Protein AF-A0A957V6Z9-F1 (afdb_monomer_lite)

Structure (mmCIF, N/CA/C/O backbone):
data_AF-A0A957V6Z9-F1
#
_entry.id   AF-A0A957V6Z9-F1
#
loop_
_atom_site.group_PDB
_atom_site.id
_atom_site.type_symbol
_atom_site.label_atom_id
_atom_site.label_alt_id
_atom_site.label_comp_id
_atom_site.label_asym_id
_atom_site.label_entity_id
_atom_site.label_seq_id
_atom_site.pdbx_PDB_ins_code
_atom_site.Cartn_x
_atom_site.Cartn_y
_atom_site.Cartn_z
_atom_site.occupancy
_atom_site.B_iso_or_equiv
_atom_site.auth_seq_id
_atom_site.auth_comp_id
_atom_site.auth_asym_id
_atom_site.auth_atom_id
_atom_site.pdbx_PDB_model_num
ATOM 1 N N . MET A 1 1 ? -10.682 -4.353 3.644 1.00 88.44 1 MET A N 1
ATOM 2 C CA . MET A 1 1 ? -10.008 -3.558 2.603 1.00 88.44 1 MET A CA 1
ATOM 3 C C . MET A 1 1 ? -9.177 -4.488 1.745 1.00 88.44 1 MET A C 1
ATOM 5 O O . MET A 1 1 ? -8.622 -5.438 2.284 1.00 88.44 1 MET A O 1
ATOM 9 N N . LEU A 1 2 ? -9.124 -4.224 0.448 1.00 93.56 2 LEU A N 1
ATOM 10 C CA . LEU A 1 2 ? -8.229 -4.898 -0.487 1.00 93.56 2 LEU A CA 1
ATOM 11 C C . LEU A 1 2 ? -6.946 -4.073 -0.606 1.00 93.56 2 LEU A C 1
ATOM 13 O O . LEU A 1 2 ? -7.030 -2.847 -0.710 1.00 93.56 2 LEU A O 1
ATOM 17 N N . LEU A 1 3 ? -5.789 -4.729 -0.594 1.00 96.00 3 LEU A N 1
ATOM 18 C CA . LEU A 1 3 ? -4.510 -4.093 -0.907 1.00 96.00 3 LEU A CA 1
ATOM 19 C C . LEU A 1 3 ? -4.104 -4.438 -2.336 1.00 96.00 3 LEU A C 1
ATOM 21 O O . LEU A 1 3 ? -4.276 -5.571 -2.780 1.00 96.00 3 LEU A O 1
ATOM 25 N N . VAL A 1 4 ? -3.563 -3.457 -3.054 1.00 96.75 4 VAL A N 1
ATOM 26 C CA . VAL A 1 4 ? -3.040 -3.656 -4.406 1.00 96.75 4 VAL A CA 1
ATOM 27 C C . VAL A 1 4 ? -1.645 -3.054 -4.472 1.00 96.75 4 VAL A C 1
ATOM 29 O O . VAL A 1 4 ? -1.473 -1.838 -4.379 1.00 96.75 4 VAL A O 1
ATOM 32 N N . HIS A 1 5 ? -0.650 -3.917 -4.612 1.00 96.81 5 HIS A N 1
ATOM 33 C CA . HIS A 1 5 ? 0.760 -3.569 -4.620 1.00 96.81 5 HIS A CA 1
ATOM 34 C C . HIS A 1 5 ? 1.303 -3.568 -6.048 1.00 96.81 5 HIS A C 1
ATOM 36 O O . HIS A 1 5 ? 1.090 -4.512 -6.805 1.00 96.81 5 HIS A O 1
ATOM 42 N N . TYR A 1 6 ? 2.049 -2.520 -6.388 1.00 96.62 6 TYR A N 1
ATOM 43 C CA . TYR A 1 6 ? 2.830 -2.435 -7.619 1.00 96.62 6 TYR A CA 1
ATOM 44 C C . TYR A 1 6 ? 4.2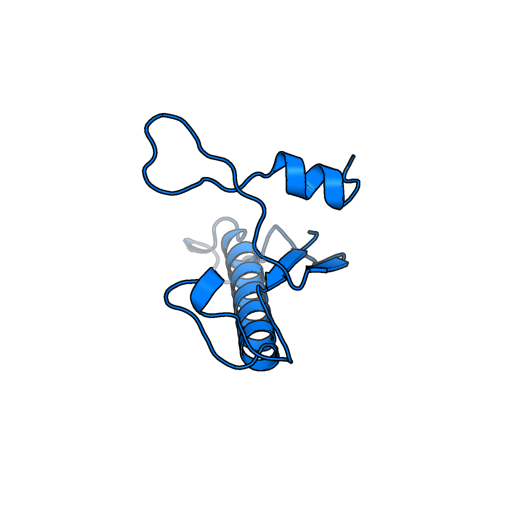91 -2.226 -7.238 1.00 96.62 6 TYR A C 1
ATOM 46 O O . TYR A 1 6 ? 4.667 -1.155 -6.756 1.00 96.62 6 TYR A O 1
ATOM 54 N N . PHE A 1 7 ? 5.105 -3.261 -7.424 1.00 96.88 7 PHE A N 1
ATOM 55 C CA . PHE A 1 7 ? 6.537 -3.222 -7.167 1.00 96.88 7 PHE A CA 1
ATOM 56 C C . PHE A 1 7 ? 7.271 -3.374 -8.499 1.00 96.88 7 PHE A C 1
ATOM 58 O O . PHE A 1 7 ? 7.416 -4.501 -8.968 1.00 96.88 7 PHE A O 1
ATOM 65 N N . PRO A 1 8 ? 7.743 -2.284 -9.134 1.00 95.62 8 PRO A N 1
ATOM 66 C CA . PRO A 1 8 ? 8.504 -2.394 -10.371 1.00 95.62 8 PRO A CA 1
ATOM 67 C C . PRO A 1 8 ? 9.828 -3.092 -10.061 1.00 95.62 8 PRO A C 1
ATOM 69 O O . PRO A 1 8 ? 10.769 -2.474 -9.567 1.00 95.62 8 PRO A O 1
ATOM 72 N N . ALA A 1 9 ? 9.874 -4.400 -10.284 1.00 95.62 9 ALA A N 1
ATOM 73 C CA . ALA A 1 9 ? 10.972 -5.254 -9.876 1.00 95.62 9 ALA A CA 1
ATOM 74 C C . ALA A 1 9 ? 11.382 -6.173 -11.018 1.00 95.62 9 ALA A C 1
ATOM 76 O O . ALA A 1 9 ? 10.551 -6.672 -11.777 1.00 95.62 9 ALA A O 1
ATOM 77 N N . ARG A 1 10 ? 12.683 -6.428 -11.112 1.00 92.50 10 ARG A N 1
ATOM 78 C CA . ARG A 1 10 ? 13.266 -7.383 -12.046 1.00 92.50 10 ARG A CA 1
ATOM 79 C C . ARG A 1 10 ? 14.331 -8.178 -11.300 1.00 92.50 10 ARG A C 1
ATOM 81 O O . ARG A 1 10 ? 15.105 -7.611 -10.533 1.00 92.50 10 ARG A O 1
ATOM 88 N N . ASP A 1 11 ? 14.301 -9.498 -11.456 1.00 92.50 11 ASP A N 1
ATOM 89 C CA . ASP A 1 11 ? 15.265 -10.419 -10.837 1.00 92.50 11 ASP A CA 1
ATOM 90 C C . ASP A 1 11 ? 15.398 -10.241 -9.306 1.00 92.50 11 ASP A C 1
ATOM 92 O O . ASP A 1 11 ? 16.489 -10.226 -8.741 1.00 92.50 11 ASP A O 1
ATOM 96 N N . GLY A 1 12 ? 14.263 -10.057 -8.619 1.00 93.88 12 GLY A N 1
ATOM 97 C CA . GLY A 1 12 ? 14.202 -9.927 -7.154 1.00 93.88 12 GLY A CA 1
ATOM 98 C C . GLY A 1 12 ? 14.652 -8.571 -6.595 1.00 93.88 12 GLY A C 1
ATOM 99 O O . GLY A 1 12 ? 14.702 -8.394 -5.376 1.00 93.88 12 GLY A O 1
ATOM 100 N N . THR A 1 13 ? 14.941 -7.599 -7.460 1.00 96.94 13 THR A N 1
ATOM 101 C CA . THR A 1 13 ? 15.392 -6.253 -7.082 1.00 96.94 13 THR A CA 1
ATOM 102 C C . THR A 1 13 ? 14.468 -5.200 -7.682 1.00 96.94 13 THR A C 1
ATOM 104 O O . THR A 1 13 ? 13.958 -5.371 -8.786 1.00 96.94 13 THR A O 1
ATOM 107 N N . ILE A 1 14 ? 14.244 -4.100 -6.966 1.00 96.94 14 ILE A N 1
ATOM 108 C CA . ILE A 1 14 ? 13.478 -2.963 -7.479 1.00 96.94 14 ILE A CA 1
ATOM 109 C C . ILE A 1 14 ? 14.234 -2.291 -8.622 1.00 96.94 14 ILE A C 1
ATOM 111 O O . ILE A 1 14 ? 15.406 -1.925 -8.489 1.00 96.94 14 ILE A O 1
ATOM 115 N N . ASP A 1 15 ? 13.535 -2.094 -9.733 1.00 94.50 15 ASP A N 1
ATOM 116 C CA . ASP A 1 15 ? 14.043 -1.388 -10.894 1.00 94.50 15 ASP A CA 1
ATOM 117 C C . ASP A 1 15 ? 14.086 0.118 -10.614 1.00 94.50 15 ASP A C 1
ATOM 119 O O . ASP A 1 15 ? 13.095 0.844 -10.731 1.00 94.50 15 ASP A O 1
ATOM 123 N N . ARG A 1 16 ? 15.283 0.601 -10.272 1.00 92.81 16 ARG A N 1
ATOM 124 C CA . ARG A 1 16 ? 15.515 2.018 -9.987 1.00 92.81 16 ARG A CA 1
ATOM 125 C C . ARG A 1 16 ? 15.298 2.920 -11.204 1.00 92.81 16 ARG A C 1
ATOM 127 O O . ARG A 1 16 ? 15.065 4.113 -11.037 1.00 92.81 16 ARG A O 1
ATOM 134 N N . THR A 1 17 ? 15.357 2.384 -12.424 1.00 90.88 17 THR A N 1
ATOM 135 C CA . THR A 1 17 ? 15.055 3.174 -13.627 1.00 90.88 17 THR A CA 1
ATOM 136 C C . THR A 1 17 ? 13.564 3.493 -13.732 1.00 90.88 17 THR A C 1
ATOM 138 O O . THR A 1 17 ? 13.202 4.526 -14.291 1.00 90.88 17 THR A O 1
ATOM 141 N N . ALA A 1 18 ? 12.711 2.652 -13.139 1.00 90.00 18 ALA A N 1
ATOM 142 C CA . ALA A 1 18 ? 11.270 2.856 -13.077 1.00 90.00 18 ALA A CA 1
ATOM 143 C C . ALA A 1 18 ? 10.840 3.751 -11.901 1.00 90.00 18 ALA A C 1
ATOM 145 O O . ALA A 1 18 ? 9.914 4.546 -12.050 1.00 90.00 18 ALA A O 1
ATOM 146 N N . THR A 1 19 ? 11.492 3.642 -10.741 1.00 88.31 19 THR A N 1
ATOM 147 C CA . THR A 1 19 ? 11.155 4.427 -9.533 1.00 88.31 19 THR A CA 1
ATOM 148 C C . THR A 1 19 ? 11.876 5.776 -9.460 1.00 88.31 19 THR A C 1
ATOM 150 O O . THR A 1 19 ? 11.365 6.713 -8.856 1.00 88.31 19 THR A O 1
ATOM 153 N N . GLY A 1 20 ? 13.061 5.892 -10.066 1.00 86.81 20 GLY A N 1
ATOM 154 C CA . GLY A 1 20 ? 13.938 7.062 -10.012 1.00 86.81 20 GLY A CA 1
ATOM 155 C C . GLY A 1 20 ? 14.855 7.084 -8.785 1.00 86.81 20 GLY A C 1
ATOM 156 O O . GLY A 1 20 ? 16.078 7.181 -8.915 1.00 86.81 20 GLY A O 1
ATOM 157 N N . ASP A 1 21 ? 14.299 6.978 -7.582 1.00 87.94 21 ASP A N 1
ATOM 158 C CA . ASP A 1 21 ? 15.020 7.191 -6.321 1.00 87.94 21 ASP A CA 1
ATOM 159 C C . ASP A 1 21 ? 15.049 5.964 -5.397 1.00 87.94 21 ASP A C 1
ATOM 161 O O . ASP A 1 21 ? 16.033 5.781 -4.675 1.00 87.94 21 ASP A O 1
ATOM 165 N N . VAL A 1 22 ? 14.043 5.090 -5.473 1.00 87.44 22 VAL A N 1
ATOM 166 C CA . VAL A 1 22 ? 13.917 3.890 -4.630 1.00 87.44 22 VAL A CA 1
ATOM 167 C C . VAL A 1 22 ? 14.522 2.652 -5.298 1.00 87.44 22 VAL A C 1
ATOM 169 O O . VAL A 1 22 ? 14.164 2.290 -6.412 1.00 87.44 22 VAL A O 1
ATOM 172 N N . GLY A 1 23 ? 15.409 1.950 -4.597 1.00 91.19 23 GLY A N 1
ATOM 173 C CA . GLY A 1 23 ? 15.950 0.655 -5.018 1.00 91.19 23 GLY A CA 1
ATOM 174 C C . GLY A 1 23 ? 15.999 -0.335 -3.855 1.00 91.19 23 GLY A C 1
ATOM 175 O O . GLY A 1 23 ? 15.437 -0.080 -2.792 1.00 91.19 23 GLY A O 1
ATOM 176 N N . GLY A 1 24 ? 16.717 -1.442 -4.041 1.00 94.00 24 GLY A N 1
ATOM 177 C CA . GLY A 1 24 ? 16.900 -2.475 -3.017 1.00 94.00 24 GLY A CA 1
ATOM 178 C C . GLY A 1 24 ? 16.174 -3.775 -3.353 1.00 94.00 24 GLY A C 1
ATOM 179 O O . GLY A 1 24 ? 15.610 -3.921 -4.438 1.00 94.00 24 GLY A O 1
ATOM 180 N N . SER A 1 25 ? 16.224 -4.740 -2.435 1.00 97.50 25 SER A N 1
ATOM 181 C CA . SER A 1 25 ? 15.574 -6.033 -2.641 1.00 97.50 25 SER A CA 1
ATOM 182 C C . SER A 1 25 ? 14.054 -5.899 -2.601 1.00 97.50 25 SER A C 1
ATOM 184 O O . SER A 1 25 ? 13.495 -5.142 -1.801 1.00 97.50 25 SER A O 1
ATOM 186 N N . LEU A 1 26 ? 13.382 -6.679 -3.444 1.00 97.38 26 LEU A N 1
ATOM 187 C CA . LEU A 1 26 ? 11.926 -6.760 -3.464 1.00 97.38 26 LEU A CA 1
ATOM 188 C C . LEU A 1 26 ? 11.375 -7.174 -2.092 1.00 97.38 26 LEU A C 1
ATOM 190 O O . LEU A 1 26 ? 10.421 -6.574 -1.608 1.00 97.38 26 LEU A O 1
ATOM 194 N N . ASP A 1 27 ? 12.026 -8.121 -1.416 1.00 97.88 27 ASP A N 1
ATOM 195 C CA . ASP A 1 27 ? 11.603 -8.577 -0.087 1.00 97.88 27 ASP A CA 1
ATOM 196 C C . ASP A 1 27 ? 11.736 -7.491 0.984 1.00 97.88 27 ASP A C 1
ATOM 198 O O . ASP A 1 27 ? 10.869 -7.364 1.849 1.00 97.88 27 ASP A O 1
ATOM 202 N N . GLY A 1 28 ? 12.777 -6.655 0.902 1.00 97.75 28 GLY A N 1
ATOM 203 C CA . GLY A 1 28 ? 12.931 -5.507 1.793 1.00 97.75 28 GLY A CA 1
ATOM 204 C C . GLY A 1 28 ? 11.800 -4.494 1.613 1.00 97.75 28 GLY A C 1
ATOM 205 O O . GLY A 1 28 ? 11.235 -4.011 2.597 1.00 97.75 28 GLY A O 1
ATOM 206 N N . ILE A 1 29 ? 11.417 -4.220 0.362 1.00 96.94 29 ILE A N 1
ATOM 207 C CA . ILE A 1 29 ? 10.286 -3.337 0.060 1.00 96.94 29 ILE A CA 1
ATOM 208 C C . ILE A 1 29 ? 8.952 -3.951 0.487 1.00 96.94 29 ILE A C 1
ATOM 210 O O . ILE A 1 29 ? 8.148 -3.245 1.094 1.00 96.94 29 ILE A O 1
ATOM 214 N N . ARG A 1 30 ? 8.724 -5.249 0.258 1.00 97.62 30 ARG A N 1
ATOM 215 C CA . ARG A 1 30 ? 7.523 -5.954 0.739 1.00 97.62 30 ARG A CA 1
ATOM 216 C C . ARG A 1 30 ? 7.382 -5.845 2.252 1.00 97.62 30 ARG A C 1
ATOM 218 O O . ARG A 1 30 ? 6.330 -5.442 2.743 1.00 97.62 30 ARG A O 1
ATOM 225 N N . ALA A 1 31 ? 8.455 -6.131 2.990 1.00 98.06 31 ALA A N 1
ATOM 226 C CA . ALA A 1 31 ? 8.460 -6.030 4.446 1.00 98.06 31 ALA A CA 1
ATOM 227 C C . ALA A 1 31 ? 8.167 -4.597 4.918 1.00 98.06 31 ALA A C 1
ATOM 229 O O . ALA A 1 31 ? 7.379 -4.388 5.841 1.00 98.06 31 ALA A O 1
ATOM 230 N N . HIS A 1 32 ? 8.756 -3.595 4.259 1.00 97.12 32 HIS A N 1
ATOM 231 C CA . HIS A 1 32 ? 8.497 -2.194 4.575 1.00 97.12 32 HIS A CA 1
ATOM 232 C C . HIS A 1 32 ? 7.045 -1.779 4.284 1.00 97.12 32 HIS A C 1
ATOM 234 O O . HIS A 1 32 ? 6.424 -1.092 5.101 1.00 97.12 32 HIS A O 1
ATOM 240 N N . ALA A 1 33 ? 6.491 -2.210 3.147 1.00 96.69 33 ALA A N 1
ATOM 241 C CA . ALA A 1 33 ? 5.113 -1.935 2.754 1.00 96.69 33 ALA A CA 1
ATOM 242 C C . ALA A 1 33 ? 4.115 -2.581 3.725 1.00 96.69 33 ALA A C 1
ATOM 244 O O . ALA A 1 33 ? 3.173 -1.916 4.162 1.00 96.69 33 ALA A O 1
ATOM 245 N N . GLN A 1 34 ? 4.359 -3.829 4.132 1.00 97.50 34 GLN A N 1
ATOM 246 C CA . GLN A 1 34 ? 3.546 -4.517 5.135 1.00 97.50 34 GLN A CA 1
ATOM 247 C C . GLN A 1 34 ? 3.584 -3.779 6.477 1.00 97.50 34 GLN A C 1
ATOM 249 O O . GLN A 1 34 ? 2.542 -3.388 6.995 1.00 97.50 34 GLN A O 1
ATOM 254 N N . ALA A 1 35 ? 4.780 -3.481 6.995 1.00 98.12 35 ALA A N 1
ATOM 255 C CA . ALA A 1 35 ? 4.921 -2.783 8.272 1.00 98.12 35 ALA A CA 1
ATOM 256 C C . ALA A 1 35 ? 4.270 -1.389 8.260 1.00 98.12 35 ALA A C 1
ATOM 258 O O . ALA A 1 35 ? 3.748 -0.923 9.270 1.00 98.12 35 ALA A O 1
ATOM 259 N N . THR A 1 36 ? 4.312 -0.693 7.123 1.00 97.94 36 THR A N 1
ATOM 260 C CA . THR A 1 36 ? 3.630 0.597 6.962 1.00 97.94 36 THR A CA 1
ATOM 261 C C . THR A 1 36 ? 2.114 0.423 6.931 1.00 97.94 36 THR A C 1
ATOM 263 O O . THR A 1 36 ? 1.408 1.195 7.576 1.00 97.94 36 THR A O 1
ATOM 266 N N . THR A 1 37 ? 1.618 -0.613 6.256 1.00 97.44 37 THR A N 1
ATOM 267 C CA . THR A 1 37 ? 0.189 -0.950 6.213 1.00 97.44 37 THR A CA 1
ATOM 268 C C . THR A 1 37 ? -0.357 -1.230 7.612 1.00 97.44 37 THR A C 1
ATOM 270 O O . THR A 1 37 ? -1.376 -0.654 7.990 1.00 97.44 37 THR A O 1
ATOM 273 N N . ASP A 1 38 ? 0.354 -2.026 8.412 1.00 97.38 38 ASP A N 1
ATOM 274 C CA . ASP A 1 38 ? -0.065 -2.369 9.776 1.00 97.38 38 ASP A CA 1
ATOM 275 C C . ASP A 1 38 ? -0.162 -1.124 10.669 1.00 97.38 38 ASP A C 1
ATOM 277 O O . ASP A 1 38 ? -1.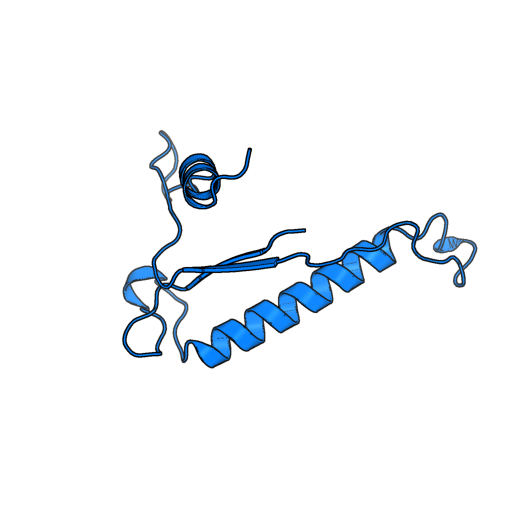155 -0.931 11.372 1.00 97.38 38 ASP A O 1
ATOM 281 N N . ARG A 1 39 ? 0.818 -0.213 10.574 1.00 98.19 39 ARG A N 1
ATOM 282 C CA . ARG A 1 39 ? 0.794 1.067 11.305 1.00 98.19 39 ARG A CA 1
ATOM 283 C C . ARG A 1 39 ? -0.360 1.967 10.876 1.00 98.19 39 ARG A C 1
ATOM 285 O O . ARG A 1 39 ? -0.937 2.657 11.710 1.00 98.19 39 ARG A O 1
ATOM 292 N N . VAL A 1 40 ? -0.689 1.995 9.583 1.00 96.81 40 VAL A N 1
ATOM 293 C CA . VAL A 1 40 ? -1.829 2.773 9.077 1.00 96.81 40 VAL A CA 1
ATOM 294 C C . VAL A 1 40 ? -3.141 2.194 9.599 1.00 96.81 40 VAL A C 1
ATOM 296 O O . VAL A 1 40 ? -3.984 2.955 10.066 1.0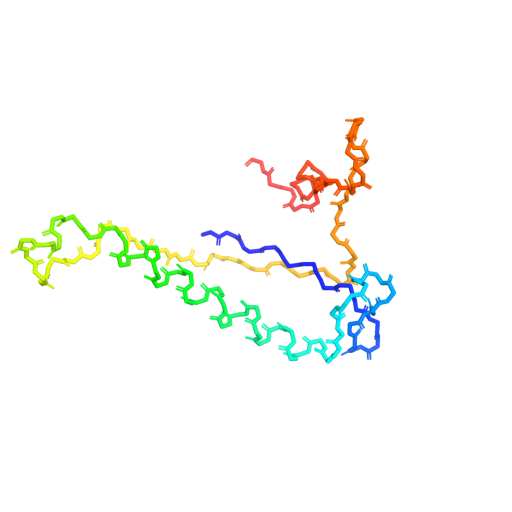0 96.81 40 VAL A O 1
ATOM 299 N N . ILE A 1 41 ? -3.304 0.869 9.569 1.00 96.88 41 ILE A N 1
ATOM 300 C CA . ILE A 1 41 ? -4.473 0.184 10.137 1.00 96.88 41 ILE A CA 1
ATOM 301 C C . ILE A 1 41 ? -4.634 0.553 11.610 1.00 96.88 41 ILE A C 1
ATOM 303 O O . ILE A 1 41 ? -5.699 1.026 12.004 1.00 96.88 41 ILE A O 1
ATOM 307 N N . GLU A 1 42 ? -3.566 0.423 12.397 1.00 96.75 42 GLU A N 1
ATOM 308 C CA . GLU A 1 42 ? -3.575 0.787 13.812 1.00 96.75 42 GLU A CA 1
ATOM 309 C C . GLU A 1 42 ? -3.959 2.259 14.011 1.00 96.75 42 GLU A C 1
ATOM 311 O O . GLU A 1 42 ? -4.856 2.568 14.797 1.00 96.75 42 GLU A O 1
ATOM 316 N N . ALA A 1 43 ? -3.339 3.178 13.267 1.00 96.69 43 ALA A N 1
ATOM 317 C CA . ALA A 1 43 ? -3.623 4.604 13.373 1.00 96.69 43 ALA A CA 1
ATOM 318 C C . ALA A 1 43 ? -5.087 4.935 13.038 1.00 96.69 43 ALA A C 1
ATOM 320 O O . ALA A 1 43 ? -5.706 5.750 13.726 1.00 96.69 43 ALA A O 1
ATOM 321 N N . LEU A 1 44 ? -5.663 4.294 12.016 1.00 96.19 44 LEU A N 1
ATOM 322 C CA . LEU A 1 44 ? -7.063 4.484 11.633 1.00 96.19 44 LEU A CA 1
ATOM 323 C C . LEU A 1 44 ? -8.029 3.915 12.681 1.00 96.19 44 LEU A C 1
ATOM 325 O O . LEU A 1 44 ? -9.033 4.558 13.001 1.00 96.19 44 LEU A O 1
ATOM 329 N N . GLU A 1 45 ? -7.730 2.747 13.253 1.00 96.94 45 GLU A N 1
ATOM 330 C CA . GLU A 1 45 ? -8.518 2.181 14.351 1.00 96.94 45 GLU A CA 1
ATOM 331 C C . GLU A 1 45 ? -8.459 3.086 15.586 1.00 96.94 45 GLU A C 1
ATOM 333 O O . GLU A 1 45 ? -9.500 3.501 16.102 1.00 96.94 45 GLU A O 1
ATOM 338 N N . GLN A 1 46 ? -7.265 3.489 16.022 1.00 95.56 46 GLN A N 1
ATOM 339 C CA . GLN A 1 46 ? -7.102 4.388 17.168 1.00 95.56 46 GLN A CA 1
ATOM 340 C C . GLN A 1 46 ? -7.734 5.767 16.923 1.00 95.56 46 GLN A C 1
ATOM 342 O O . GLN A 1 46 ? -8.326 6.347 17.835 1.00 95.56 46 GLN A O 1
ATOM 347 N N . GLY A 1 47 ? -7.685 6.278 15.692 1.00 94.75 47 GLY A N 1
ATOM 348 C CA . GLY A 1 47 ? -8.336 7.531 15.302 1.00 94.75 47 GLY A CA 1
ATOM 349 C C . GLY A 1 47 ? -9.865 7.479 15.377 1.00 94.75 47 GLY A C 1
ATOM 350 O O . GLY A 1 47 ? -10.512 8.507 15.558 1.00 94.75 47 GLY A O 1
ATOM 351 N N . SER A 1 48 ? -10.460 6.285 15.314 1.00 96.38 48 SER A N 1
ATOM 352 C CA . SER A 1 48 ? -11.914 6.102 15.397 1.00 96.38 48 SER A CA 1
ATOM 353 C C . SER A 1 48 ? -12.477 6.168 16.826 1.00 96.38 48 SER A C 1
ATOM 355 O O . SER A 1 48 ? -13.679 5.985 17.033 1.00 96.38 48 SER A O 1
ATOM 357 N N . ARG A 1 49 ? -11.636 6.411 17.838 1.00 96.06 49 ARG A N 1
ATOM 358 C CA . ARG A 1 49 ? -12.036 6.458 19.252 1.00 96.06 49 ARG A CA 1
ATOM 359 C C . ARG A 1 49 ? -12.818 7.732 19.561 1.00 96.06 49 ARG A C 1
ATOM 361 O O . ARG A 1 49 ? -12.266 8.830 19.660 1.00 96.06 49 ARG A O 1
ATOM 368 N N . PHE A 1 50 ? -14.123 7.596 19.775 1.00 94.44 50 PHE A N 1
ATOM 369 C CA . PHE A 1 50 ? -14.976 8.742 20.065 1.00 94.44 50 PHE A CA 1
ATOM 370 C C . PHE A 1 50 ? -14.726 9.296 21.475 1.00 94.44 50 PHE A C 1
ATOM 372 O O . PHE A 1 50 ? -14.780 8.570 22.466 1.00 94.44 50 PHE A O 1
ATOM 379 N N . ARG A 1 51 ? -14.486 10.611 21.574 1.00 93.44 51 ARG A N 1
ATOM 380 C CA . ARG A 1 51 ? -14.255 11.333 22.843 1.00 93.44 51 ARG A CA 1
ATOM 381 C C . ARG A 1 51 ? -13.119 10.759 23.707 1.00 93.44 51 ARG A C 1
ATOM 383 O O . ARG A 1 51 ? -13.156 10.889 24.932 1.00 93.44 51 ARG A O 1
ATOM 390 N N . ALA A 1 52 ? -12.074 10.210 23.083 1.00 92.19 52 ALA A N 1
ATOM 391 C CA . ALA A 1 52 ? -10.886 9.713 23.787 1.00 92.19 52 ALA A CA 1
ATOM 392 C C . ALA A 1 52 ? -10.213 10.776 24.682 1.00 92.19 52 ALA A C 1
ATOM 394 O O . ALA A 1 52 ? -9.674 10.441 25.731 1.00 92.19 52 ALA A O 1
ATOM 395 N N . TYR A 1 53 ? -10.328 12.064 24.328 1.00 91.12 53 TYR A N 1
ATOM 396 C CA . TYR A 1 53 ? -9.850 13.180 25.156 1.00 91.12 53 TYR A CA 1
ATOM 397 C C . TYR A 1 53 ? -10.530 13.261 26.536 1.00 91.12 53 TYR A C 1
ATOM 399 O O . TYR A 1 53 ? -9.948 13.794 27.473 1.00 91.12 53 TYR A O 1
ATOM 407 N N . LYS A 1 54 ? -11.769 12.763 26.663 1.00 95.19 54 LYS A N 1
ATOM 408 C CA . LYS A 1 54 ? -12.530 12.735 27.923 1.00 95.19 54 LYS A CA 1
ATOM 409 C C . LYS A 1 54 ? -12.464 11.367 28.601 1.00 95.19 54 LYS A C 1
ATOM 411 O O . LYS A 1 54 ? -12.459 11.302 29.824 1.00 95.19 54 LYS A O 1
ATOM 416 N N . ASN A 1 55 ? -12.442 10.287 27.822 1.00 94.50 55 ASN A N 1
ATOM 417 C CA . ASN A 1 55 ? -12.282 8.926 28.321 1.00 94.50 55 ASN A CA 1
ATOM 418 C C . ASN A 1 55 ? -11.109 8.237 27.600 1.00 94.50 55 ASN A C 1
ATOM 420 O O . ASN A 1 55 ? -11.316 7.659 26.531 1.00 94.50 55 ASN A O 1
ATOM 424 N N . PRO A 1 56 ? -9.901 8.232 28.191 1.00 92.31 56 PRO A N 1
ATOM 425 C CA . PRO A 1 56 ? -8.732 7.572 27.610 1.00 92.31 56 PRO A CA 1
ATOM 426 C C . PRO A 1 56 ? -8.853 6.051 27.483 1.00 92.31 56 PRO A C 1
ATOM 428 O O . PRO A 1 56 ? -7.996 5.442 26.852 1.00 92.31 56 PRO A O 1
ATOM 431 N N . ALA A 1 57 ? -9.889 5.427 28.051 1.00 94.12 57 ALA A N 1
ATOM 432 C CA . ALA A 1 57 ? -10.201 4.009 27.883 1.00 94.12 57 ALA A CA 1
ATOM 433 C C . ALA A 1 57 ? -11.277 3.750 26.808 1.00 94.12 57 ALA A C 1
ATOM 435 O O . ALA A 1 57 ? -11.673 2.606 26.605 1.00 94.12 57 ALA A O 1
ATOM 436 N N . ALA A 1 58 ? -11.768 4.784 26.106 1.00 96.06 58 ALA A N 1
ATOM 437 C CA . ALA A 1 58 ? -12.743 4.613 25.027 1.00 96.06 58 ALA A CA 1
ATOM 438 C C . ALA A 1 58 ? -12.187 3.675 23.948 1.00 96.06 58 ALA A C 1
ATOM 440 O O . ALA A 1 58 ? -11.071 3.893 23.480 1.00 96.06 58 ALA A O 1
ATOM 441 N N . ALA A 1 59 ? -12.940 2.651 23.553 1.00 95.62 59 ALA A N 1
ATOM 442 C CA . ALA A 1 59 ? -12.517 1.720 22.512 1.00 95.62 59 ALA A CA 1
ATOM 443 C C . ALA A 1 59 ? -12.611 2.351 21.104 1.00 95.62 59 ALA A C 1
ATOM 445 O O . ALA A 1 59 ? -13.382 3.298 20.907 1.00 95.62 59 ALA A O 1
ATOM 446 N N . PRO A 1 60 ? -11.838 1.848 20.123 1.00 96.56 60 PRO A N 1
ATOM 447 C CA . PRO A 1 60 ? -12.057 2.131 18.705 1.00 96.56 60 PRO A CA 1
ATOM 448 C C . PRO A 1 60 ? -13.500 1.848 18.277 1.00 96.56 60 PRO A C 1
ATOM 450 O O . PRO A 1 60 ? -14.089 0.854 18.696 1.00 96.56 60 PRO A O 1
ATOM 453 N N . SER A 1 61 ? -14.056 2.711 17.425 1.00 96.69 61 SER A N 1
ATOM 454 C CA . SER A 1 61 ? -15.400 2.516 16.857 1.00 96.69 61 SER A CA 1
ATOM 455 C C . SER A 1 61 ? -15.369 1.721 15.550 1.00 96.69 61 SER A C 1
ATOM 457 O O . SER A 1 61 ? -16.388 1.171 15.141 1.00 96.69 61 SER A O 1
ATOM 459 N N . LEU A 1 62 ? -14.217 1.685 14.876 1.00 95.88 62 LEU A N 1
ATOM 460 C CA . LEU A 1 62 ? -14.005 0.974 13.621 1.00 95.88 62 LEU A CA 1
ATOM 461 C C . LEU A 1 62 ? -12.945 -0.105 13.805 1.00 95.88 62 LEU A C 1
ATOM 463 O O . LEU A 1 62 ? -11.970 0.091 14.530 1.00 95.88 62 LEU A O 1
ATOM 467 N N . ARG A 1 63 ? -13.135 -1.214 13.090 1.00 95.31 63 ARG A N 1
ATOM 468 C CA . ARG A 1 63 ? -12.144 -2.272 12.930 1.00 95.31 63 ARG A CA 1
ATOM 469 C C . ARG A 1 63 ? -11.798 -2.402 11.457 1.00 95.31 63 ARG A C 1
ATOM 471 O O . ARG A 1 63 ? -12.692 -2.609 10.636 1.00 95.31 63 ARG A O 1
ATOM 478 N N . TYR A 1 64 ? -10.523 -2.283 11.126 1.00 95.00 64 TYR A N 1
ATOM 479 C CA . TYR A 1 64 ? -10.044 -2.458 9.765 1.00 95.00 64 TYR A CA 1
ATOM 480 C C . TYR A 1 64 ? -9.510 -3.879 9.604 1.00 95.00 64 TYR A C 1
ATOM 482 O O . TYR A 1 64 ? -8.839 -4.436 10.465 1.00 95.00 64 TYR A O 1
ATOM 490 N N . THR A 1 65 ? -9.841 -4.511 8.486 1.00 95.19 65 THR A N 1
ATOM 491 C CA . THR A 1 65 ? -9.366 -5.861 8.170 1.00 95.19 65 THR A CA 1
ATOM 492 C C . THR A 1 65 ? -8.936 -5.891 6.722 1.00 95.19 65 THR A C 1
ATOM 494 O O . THR A 1 65 ? -9.675 -5.420 5.853 1.00 95.19 65 THR A O 1
ATOM 497 N N . VAL A 1 66 ? -7.743 -6.413 6.457 1.00 95.38 66 VAL A N 1
ATOM 498 C CA . VAL A 1 66 ? -7.293 -6.723 5.098 1.00 95.38 66 VAL A CA 1
ATOM 499 C C . VAL A 1 66 ? -7.984 -8.015 4.684 1.00 95.38 66 VAL A C 1
ATOM 501 O O . VAL A 1 66 ? -7.857 -9.021 5.373 1.00 95.38 66 VAL A O 1
ATOM 504 N N . VAL A 1 67 ? -8.782 -7.960 3.619 1.00 95.69 67 VAL A N 1
ATOM 505 C CA . VAL A 1 67 ? -9.541 -9.128 3.140 1.00 95.69 67 VAL A CA 1
ATOM 506 C C . VAL A 1 67 ? -8.767 -9.911 2.093 1.00 95.69 67 VAL A C 1
ATOM 508 O O . VAL A 1 67 ? -8.959 -11.115 1.988 1.00 95.69 67 VAL A O 1
ATOM 511 N N . ASP A 1 68 ? -7.905 -9.226 1.344 1.00 95.19 68 ASP A N 1
ATOM 512 C CA . ASP A 1 68 ? -7.044 -9.813 0.327 1.00 95.19 68 ASP A CA 1
ATOM 513 C C . ASP A 1 68 ? -5.918 -8.822 -0.031 1.00 95.19 68 ASP A C 1
ATOM 515 O O . ASP A 1 68 ? -5.996 -7.626 0.296 1.00 95.19 68 ASP A O 1
ATOM 519 N N . SER A 1 69 ? -4.875 -9.325 -0.685 1.00 95.94 69 SER A N 1
ATOM 520 C CA . SER A 1 69 ? -3.728 -8.559 -1.159 1.00 95.94 69 SER A CA 1
ATOM 521 C C . SER A 1 69 ? -3.266 -9.068 -2.523 1.00 95.94 69 SER A C 1
ATOM 523 O O . SER A 1 69 ? -2.894 -10.230 -2.678 1.00 95.94 69 SER A O 1
ATOM 525 N N . LEU A 1 70 ? -3.275 -8.176 -3.512 1.00 96.88 70 LEU A N 1
ATOM 526 C CA . LEU A 1 70 ? -2.848 -8.455 -4.879 1.00 96.88 70 LEU A CA 1
ATOM 527 C C . LEU A 1 70 ? -1.506 -7.781 -5.144 1.00 96.88 70 LEU A C 1
ATOM 529 O O . LEU A 1 70 ? -1.322 -6.611 -4.812 1.00 96.88 70 LEU A O 1
ATOM 533 N N . GLU A 1 71 ? -0.583 -8.495 -5.781 1.00 96.62 71 GLU A N 1
ATOM 534 C CA . GLU A 1 71 ? 0.752 -7.987 -6.091 1.00 96.62 71 GLU A CA 1
ATOM 535 C C . GLU A 1 71 ? 1.049 -8.074 -7.589 1.00 96.62 71 GLU A C 1
ATOM 537 O O . GLU A 1 71 ? 0.839 -9.105 -8.229 1.00 96.62 71 GLU A O 1
ATOM 542 N N . PHE A 1 72 ? 1.590 -6.985 -8.131 1.00 96.75 72 PHE A N 1
ATOM 543 C CA . PHE A 1 72 ? 2.069 -6.890 -9.500 1.00 96.75 72 PHE A CA 1
ATOM 544 C C . PHE A 1 72 ? 3.531 -6.436 -9.520 1.00 96.75 72 PHE A C 1
ATOM 546 O O . PHE A 1 72 ? 3.891 -5.431 -8.905 1.00 96.75 72 PHE A O 1
ATOM 553 N N . LEU A 1 73 ? 4.373 -7.156 -10.266 1.00 96.56 73 LEU A N 1
ATOM 554 C CA . LEU A 1 73 ? 5.804 -6.857 -10.403 1.00 96.56 73 LEU A CA 1
ATOM 555 C C . LEU A 1 73 ? 6.093 -5.915 -11.580 1.00 96.56 73 LEU A C 1
ATOM 557 O O . LEU A 1 73 ? 6.992 -6.136 -12.388 1.00 96.56 73 LEU A O 1
ATOM 561 N N . GLU A 1 74 ? 5.278 -4.876 -11.709 1.00 95.25 74 GLU A N 1
ATOM 562 C CA . GLU A 1 74 ? 5.349 -3.883 -12.777 1.00 95.25 74 GLU A CA 1
ATOM 563 C C . GLU A 1 74 ? 5.116 -2.480 -12.206 1.00 95.25 74 GLU A C 1
ATOM 565 O O . GLU A 1 74 ? 4.692 -2.309 -11.060 1.00 95.25 74 GLU A O 1
ATOM 570 N N . SER A 1 75 ? 5.407 -1.459 -13.010 1.00 94.25 75 SER A N 1
ATOM 571 C CA . SER A 1 75 ? 5.137 -0.073 -12.637 1.00 94.25 75 SER A CA 1
ATOM 572 C C . SER A 1 75 ? 3.642 0.181 -12.472 1.00 94.25 75 SER A C 1
ATOM 574 O O . SER A 1 75 ? 2.820 -0.347 -13.219 1.00 94.25 75 SER A O 1
ATOM 576 N N . LEU A 1 76 ? 3.303 1.065 -11.532 1.00 94.44 76 LEU A N 1
ATOM 577 C CA . LEU A 1 76 ? 1.934 1.525 -11.325 1.00 94.44 76 LEU A CA 1
ATOM 578 C C . LEU A 1 76 ? 1.352 2.100 -12.634 1.00 94.44 76 LEU A C 1
ATOM 580 O O . LEU A 1 76 ? 2.029 2.902 -13.289 1.00 94.44 76 LEU A O 1
ATOM 584 N N . PRO A 1 77 ? 0.104 1.761 -13.006 1.00 95.38 77 PRO A N 1
ATOM 585 C CA . PRO A 1 77 ? -0.565 2.377 -14.140 1.00 95.38 77 PRO A CA 1
ATOM 586 C C . PRO A 1 77 ? -0.657 3.891 -13.962 1.00 95.38 77 PRO A C 1
ATOM 588 O O . PRO A 1 77 ? -1.077 4.392 -12.913 1.00 95.38 77 PRO A O 1
ATOM 591 N N . THR A 1 78 ? -0.268 4.635 -14.995 1.00 95.06 78 THR A N 1
ATOM 592 C CA . THR A 1 78 ? -0.332 6.095 -14.983 1.00 95.06 78 THR A CA 1
ATOM 593 C C . THR A 1 78 ? -0.838 6.658 -16.301 1.00 95.06 78 THR A C 1
ATOM 595 O O . THR A 1 78 ? -0.714 6.039 -17.356 1.00 95.06 78 THR A O 1
ATOM 598 N N . TRP A 1 79 ? -1.373 7.874 -16.243 1.00 94.00 79 TRP A N 1
ATOM 599 C CA . TRP A 1 79 ? -1.815 8.631 -17.406 1.00 94.00 79 TRP A CA 1
ATOM 600 C C . TRP A 1 79 ? -1.291 10.068 -17.352 1.00 94.00 79 TRP A C 1
ATOM 602 O O .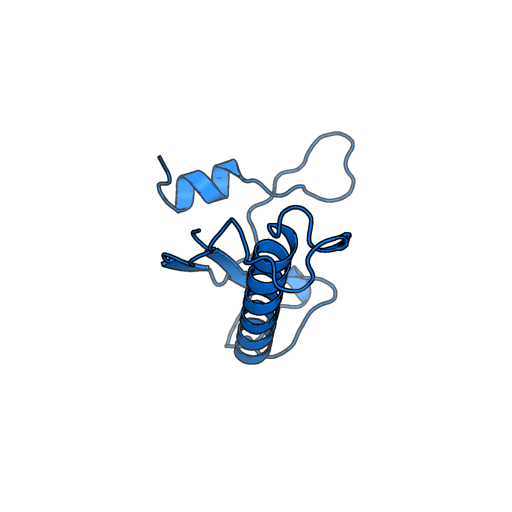 TRP A 1 79 ? -1.032 10.643 -16.287 1.00 94.00 79 TRP A O 1
ATOM 612 N N . ARG A 1 80 ? -1.112 10.678 -18.528 1.00 93.19 80 ARG A N 1
ATOM 613 C CA . ARG A 1 80 ? -0.675 12.074 -18.638 1.00 93.19 80 ARG A CA 1
ATOM 614 C C . ARG A 1 80 ? -1.881 13.001 -18.580 1.00 93.19 80 ARG A C 1
ATOM 616 O O . ARG A 1 80 ? -2.596 13.162 -19.565 1.00 93.19 80 ARG A O 1
ATOM 623 N N . LYS A 1 81 ? -2.068 13.657 -17.437 1.00 89.44 81 LYS A N 1
ATOM 624 C CA . LYS A 1 81 ? -3.081 14.701 -17.278 1.00 89.44 81 LYS A CA 1
ATOM 625 C C . LYS A 1 81 ? -2.559 16.040 -17.826 1.00 89.44 81 LYS A C 1
ATOM 627 O O . LYS A 1 81 ? -1.489 16.479 -17.393 1.00 89.44 81 LYS A O 1
ATOM 632 N N . PRO A 1 82 ? -3.292 16.729 -18.725 1.00 91.44 82 PRO A N 1
ATOM 633 C CA . PRO A 1 82 ? -2.901 18.054 -19.203 1.00 91.44 82 PRO A CA 1
ATOM 634 C C . PRO A 1 82 ? -2.603 19.024 -18.048 1.00 91.44 82 PRO A C 1
ATOM 636 O O . PRO A 1 82 ? -3.285 19.029 -17.021 1.00 91.44 82 PRO A O 1
ATOM 639 N N . GLY A 1 83 ? -1.540 19.818 -18.195 1.00 91.19 83 GLY A N 1
ATOM 640 C CA . GLY A 1 83 ? -1.090 20.779 -17.181 1.00 91.19 83 GLY A CA 1
ATOM 641 C C . GLY A 1 83 ? -0.284 20.193 -16.013 1.00 91.19 83 GLY A C 1
ATOM 642 O O . GLY A 1 83 ? 0.172 20.959 -15.170 1.00 91.19 83 GLY A O 1
ATOM 643 N N . HIS A 1 84 ? -0.066 18.874 -15.953 1.00 88.69 84 HIS A N 1
ATOM 644 C CA . HIS A 1 84 ? 0.742 18.239 -14.904 1.00 88.69 84 HIS A CA 1
ATOM 645 C C . HIS A 1 84 ? 2.101 17.802 -15.463 1.00 88.69 84 HIS A C 1
ATOM 647 O O . HIS A 1 84 ? 2.186 17.245 -16.555 1.00 88.69 84 HIS A O 1
ATOM 653 N N . ARG A 1 85 ? 3.179 18.067 -14.711 1.00 88.56 85 ARG A N 1
ATOM 654 C CA . ARG A 1 85 ? 4.552 17.695 -15.108 1.00 88.56 85 ARG A CA 1
ATOM 655 C C . ARG A 1 85 ? 4.863 16.221 -14.860 1.00 88.56 85 ARG A C 1
ATOM 657 O O . ARG A 1 85 ? 5.659 15.639 -15.586 1.00 88.56 85 ARG A O 1
ATOM 664 N N . VAL A 1 86 ? 4.239 15.642 -13.838 1.00 87.25 86 VAL A N 1
ATOM 665 C CA . VAL A 1 86 ? 4.368 14.229 -13.476 1.00 87.25 86 VAL A CA 1
ATOM 666 C C . VAL A 1 86 ? 3.088 13.488 -13.855 1.00 87.25 86 VAL A C 1
ATOM 668 O O . VAL A 1 86 ? 2.001 14.072 -13.751 1.00 87.25 86 VAL A O 1
ATOM 671 N N . PRO A 1 87 ? 3.192 12.237 -14.332 1.00 90.62 87 PRO A N 1
ATOM 672 C CA . PRO A 1 87 ? 2.018 11.449 -14.663 1.00 90.62 87 PRO A CA 1
ATOM 673 C C . PRO A 1 87 ? 1.211 11.151 -13.391 1.00 90.62 87 PRO A C 1
ATOM 675 O O . PR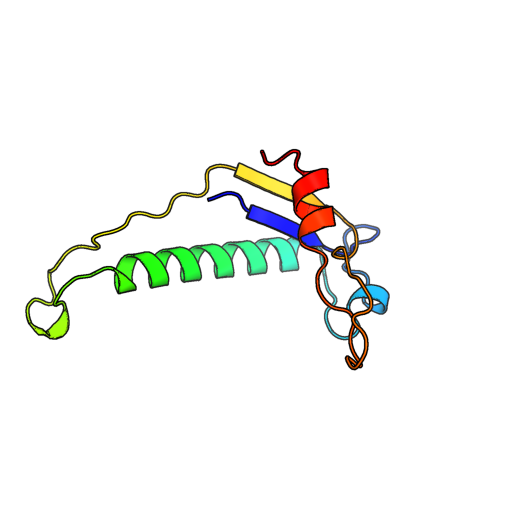O A 1 87 ? 1.757 11.060 -12.292 1.00 90.62 87 PRO A O 1
ATOM 678 N N . MET A 1 88 ? -0.106 11.052 -13.540 1.00 93.44 88 MET A N 1
ATOM 679 C CA . MET A 1 88 ? -1.029 10.769 -12.440 1.00 93.44 88 MET A CA 1
ATOM 680 C C . MET A 1 88 ? -1.345 9.277 -12.425 1.00 93.44 88 MET A C 1
ATOM 682 O O . MET A 1 88 ? -1.397 8.657 -13.486 1.00 93.44 88 MET A O 1
ATOM 686 N N . THR A 1 89 ? -1.610 8.709 -11.251 1.00 94.44 89 THR A N 1
ATOM 687 C CA . THR A 1 89 ? -2.090 7.326 -11.137 1.00 94.44 89 THR A CA 1
ATOM 688 C C . THR A 1 89 ? -3.384 7.135 -11.925 1.00 94.44 89 THR A C 1
ATOM 690 O O . THR A 1 89 ? -4.311 7.946 -11.824 1.00 94.44 89 THR A O 1
ATOM 693 N N . ASP A 1 90 ? -3.445 6.061 -12.707 1.00 95.44 90 ASP A N 1
ATOM 694 C CA . ASP A 1 90 ? -4.649 5.649 -13.421 1.00 95.44 90 ASP A CA 1
ATOM 695 C C . ASP A 1 90 ? -5.419 4.615 -12.593 1.00 95.44 90 ASP A C 1
ATOM 697 O O . ASP A 1 90 ? -5.218 3.404 -12.699 1.00 95.44 90 ASP A O 1
ATOM 701 N N . TYR A 1 91 ? -6.309 5.109 -11.735 1.00 93.44 91 TYR A N 1
ATOM 702 C CA . TYR A 1 91 ? -7.153 4.250 -10.909 1.00 93.44 91 TYR A CA 1
ATOM 703 C C . TYR A 1 91 ? -8.132 3.411 -11.736 1.00 93.44 91 TYR A C 1
ATOM 705 O O . TYR A 1 91 ? -8.453 2.303 -11.320 1.00 93.44 91 TYR A O 1
ATOM 713 N N . ASN A 1 92 ? -8.569 3.876 -12.911 1.00 94.19 92 ASN A N 1
ATOM 714 C CA . ASN A 1 92 ? -9.484 3.101 -13.751 1.00 94.19 92 ASN A CA 1
ATOM 715 C C . ASN A 1 92 ? -8.784 1.857 -14.301 1.00 94.19 92 ASN A C 1
ATOM 717 O O . ASN A 1 92 ? -9.361 0.773 -14.273 1.00 94.19 92 ASN A O 1
ATOM 721 N N . ALA A 1 93 ? -7.528 1.996 -14.735 1.00 95.00 93 ALA A N 1
ATOM 722 C CA . ALA A 1 93 ? -6.717 0.862 -15.170 1.00 95.00 93 ALA A CA 1
ATOM 723 C C . ALA A 1 93 ? -6.503 -0.156 -14.038 1.00 95.00 93 ALA A C 1
ATOM 725 O O . ALA A 1 93 ? -6.612 -1.360 -14.268 1.00 95.00 93 ALA A O 1
ATOM 726 N N . ILE A 1 94 ? -6.255 0.316 -12.811 1.00 95.06 94 ILE A N 1
ATOM 727 C CA . ILE A 1 94 ? -6.109 -0.559 -11.639 1.00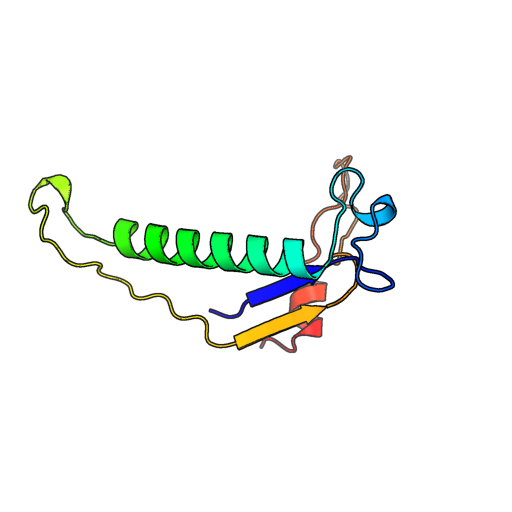 95.06 94 ILE A CA 1
ATOM 728 C C . ILE A 1 94 ? -7.419 -1.303 -11.360 1.00 95.06 94 ILE A C 1
ATOM 730 O O . ILE A 1 94 ? -7.400 -2.525 -11.253 1.00 95.06 94 ILE A O 1
ATOM 734 N N . MET A 1 95 ? -8.547 -0.588 -11.284 1.00 94.50 95 MET A N 1
ATOM 735 C CA . MET A 1 95 ? -9.862 -1.167 -10.978 1.00 94.50 95 MET A CA 1
ATOM 736 C C . MET A 1 95 ? -10.311 -2.179 -12.037 1.00 94.50 95 MET A C 1
ATOM 738 O O . MET A 1 95 ? -10.782 -3.259 -11.687 1.00 94.50 95 MET A O 1
ATOM 742 N N . ALA A 1 96 ? -10.100 -1.870 -13.320 1.00 94.06 96 ALA A N 1
ATOM 743 C CA . ALA A 1 96 ? -10.381 -2.792 -14.417 1.00 94.06 96 ALA A CA 1
ATOM 744 C C . ALA A 1 96 ? -9.524 -4.062 -14.330 1.00 94.06 96 ALA A C 1
ATOM 746 O O . ALA A 1 96 ? -10.007 -5.156 -14.612 1.00 94.06 96 ALA A O 1
ATOM 747 N N . ARG A 1 97 ? -8.258 -3.936 -13.914 1.00 93.31 97 ARG A N 1
ATOM 748 C CA . ARG A 1 97 ? -7.339 -5.074 -13.804 1.00 93.31 97 ARG A CA 1
ATOM 749 C C . ARG A 1 97 ? -7.710 -6.042 -12.687 1.00 93.31 97 ARG A C 1
ATOM 751 O O . ARG A 1 97 ? -7.489 -7.238 -12.836 1.00 93.31 97 ARG A O 1
ATOM 758 N N . ILE A 1 98 ? -8.247 -5.534 -11.583 1.00 93.38 98 ILE A N 1
ATOM 759 C CA . ILE A 1 98 ? -8.651 -6.362 -10.440 1.00 93.38 98 ILE A CA 1
ATOM 760 C C . ILE A 1 98 ? -10.112 -6.842 -10.535 1.00 93.38 98 ILE A C 1
ATOM 762 O O . ILE A 1 98 ? -10.607 -7.409 -9.568 1.00 93.38 98 ILE A O 1
ATOM 766 N N . ASP A 1 99 ? -10.798 -6.589 -11.663 1.00 88.56 99 ASP A N 1
ATOM 767 C CA . ASP A 1 99 ? -12.239 -6.846 -11.876 1.00 88.56 99 ASP A CA 1
ATOM 768 C C . ASP A 1 99 ? -13.103 -6.390 -10.686 1.00 88.56 99 ASP A C 1
ATOM 770 O O . ASP A 1 99 ? -14.044 -7.061 -10.258 1.00 88.56 99 ASP A O 1
ATOM 774 N N . ALA A 1 100 ? -12.758 -5.237 -10.106 1.00 75.00 100 ALA A N 1
ATOM 775 C CA . ALA A 1 100 ? -13.533 -4.672 -9.014 1.00 75.00 100 ALA A CA 1
ATOM 776 C C . ALA A 1 100 ? -14.814 -4.052 -9.589 1.00 75.00 100 ALA A C 1
ATOM 778 O O . ALA A 1 100 ? -14.753 -3.080 -10.346 1.00 75.00 100 ALA A O 1
ATOM 779 N N . ARG A 1 101 ? -15.960 -4.641 -9.235 1.00 57.97 101 ARG A N 1
ATOM 780 C CA . ARG A 1 101 ? -17.308 -4.190 -9.608 1.00 57.97 101 ARG A CA 1
ATOM 781 C C . ARG A 1 101 ? -17.976 -3.402 -8.493 1.00 57.97 101 ARG A C 1
ATOM 783 O O . ARG A 1 101 ? -17.784 -3.779 -7.315 1.00 57.97 101 ARG A O 1
#

Sequence (101 aa):
MLLVHYFPARDGTIDRTATGDVGGSLDGIRAHAQATTDRVIEALEQGSRFRAYKNPAAAPSLRYTVVDSLEFLESLPTWRKPGHRVPMTDYNAIMARIDAR

Foldseek 3Di:
DEAEAEFQDDPQKGDCVQVVPDIDGPVVVVVVVVVVVVVVQVVQQVVQFPPCVPPVPGGGPDHDDHPYYHYDNNHADFDDDPPDPDTDGDVVVVCVVVVPD

Secondary structure (DSSP, 8-state):
-EEEEE--EETTEE-HHHHSS--SBHHHHHHHHHHHHHHHHHHHHHHT-TTTTT-TTPPPS------EEEEESSPPPEE--TT-SSPEE-HHHHHHHTT--

Radius of gyration: 17.67 Å; chains: 1; bounding box: 34×31×48 Å

pLDDT: mean 93.95, std 4.95, range [57.97, 98.19]